Protein AF-A0A7J4KKY8-F1 (afdb_monomer)

Structure (mmCIF, N/CA/C/O backbone):
data_AF-A0A7J4KKY8-F1
#
_entry.id   AF-A0A7J4KKY8-F1
#
loop_
_atom_site.group_PDB
_atom_site.id
_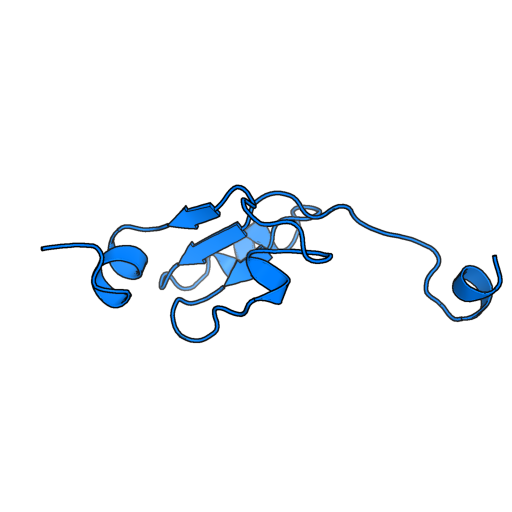atom_site.type_symbol
_atom_site.label_atom_id
_atom_site.label_alt_id
_atom_site.label_comp_id
_atom_site.label_asym_id
_atom_site.label_entity_id
_atom_site.label_seq_id
_atom_site.pdbx_PDB_ins_code
_atom_site.Cartn_x
_atom_site.Cartn_y
_atom_site.Cartn_z
_atom_site.occupancy
_atom_site.B_iso_or_equiv
_atom_site.auth_seq_id
_atom_site.auth_comp_id
_atom_site.auth_asym_id
_atom_site.auth_atom_id
_atom_site.pdbx_PDB_model_num
ATOM 1 N N . GLY A 1 1 ? 20.404 0.205 -16.812 1.00 89.62 1 GLY A N 1
ATOM 2 C CA . GLY A 1 1 ? 20.296 1.128 -17.967 1.00 89.62 1 GLY A CA 1
ATOM 3 C C . GLY A 1 1 ? 20.287 2.590 -17.534 1.00 89.62 1 GLY A C 1
ATOM 4 O O . GLY A 1 1 ? 20.467 2.857 -16.347 1.00 89.62 1 GLY A O 1
ATOM 5 N N . LYS A 1 2 ? 20.033 3.528 -18.467 1.00 95.25 2 LYS A N 1
ATOM 6 C CA . LYS A 1 2 ? 20.076 4.998 -18.247 1.00 95.25 2 LYS A CA 1
ATOM 7 C C . LYS A 1 2 ? 19.211 5.496 -17.074 1.00 95.25 2 LYS A C 1
ATOM 9 O O . LYS A 1 2 ? 19.556 6.482 -16.437 1.00 95.25 2 LYS A O 1
ATOM 14 N N . GLY A 1 3 ? 18.134 4.785 -16.722 1.00 93.38 3 GLY A N 1
ATOM 15 C CA . GLY A 1 3 ? 17.296 5.112 -15.558 1.00 93.38 3 GLY A CA 1
ATOM 16 C C . GLY A 1 3 ? 18.046 5.121 -14.217 1.00 93.38 3 GLY A C 1
ATOM 17 O O . GLY A 1 3 ? 17.732 5.940 -13.358 1.00 93.38 3 GLY A O 1
ATOM 18 N N . LYS A 1 4 ? 19.095 4.296 -14.071 1.00 95.44 4 LYS A N 1
ATOM 19 C CA . LYS A 1 4 ? 19.963 4.278 -12.881 1.00 95.44 4 LYS A CA 1
ATOM 20 C C . LYS A 1 4 ? 20.724 5.598 -12.705 1.00 95.44 4 LYS A C 1
ATOM 22 O O . LYS A 1 4 ? 20.874 6.046 -11.578 1.00 95.44 4 LYS A O 1
ATOM 27 N N . MET A 1 5 ? 21.150 6.224 -13.809 1.00 95.75 5 MET A N 1
ATOM 28 C CA . MET A 1 5 ? 21.800 7.545 -13.806 1.00 95.75 5 MET A CA 1
ATOM 29 C C . MET A 1 5 ? 20.807 8.689 -13.552 1.00 95.75 5 MET A C 1
ATOM 31 O O . MET A 1 5 ? 21.207 9.753 -13.108 1.00 95.75 5 MET A O 1
ATOM 35 N N . ARG A 1 6 ? 19.506 8.469 -13.786 1.00 95.69 6 ARG A N 1
ATOM 36 C CA . ARG A 1 6 ? 18.426 9.439 -13.521 1.00 95.69 6 ARG A CA 1
ATOM 37 C C . ARG A 1 6 ? 17.773 9.247 -12.140 1.00 95.69 6 ARG A C 1
ATOM 39 O O . ARG A 1 6 ? 16.584 9.504 -11.988 1.00 95.69 6 ARG A O 1
ATOM 46 N N . GLY A 1 7 ? 18.499 8.696 -11.163 1.00 94.25 7 GLY A N 1
ATOM 47 C CA . GLY A 1 7 ? 18.017 8.521 -9.783 1.00 94.25 7 GLY A CA 1
ATOM 48 C C . GLY A 1 7 ? 17.078 7.331 -9.528 1.00 94.25 7 GLY A C 1
ATOM 49 O O . GLY A 1 7 ? 16.736 7.062 -8.383 1.00 94.25 7 GLY A O 1
ATOM 50 N N . ARG A 1 8 ? 16.695 6.545 -10.545 1.00 95.06 8 ARG A N 1
ATOM 51 C CA . ARG A 1 8 ? 15.801 5.37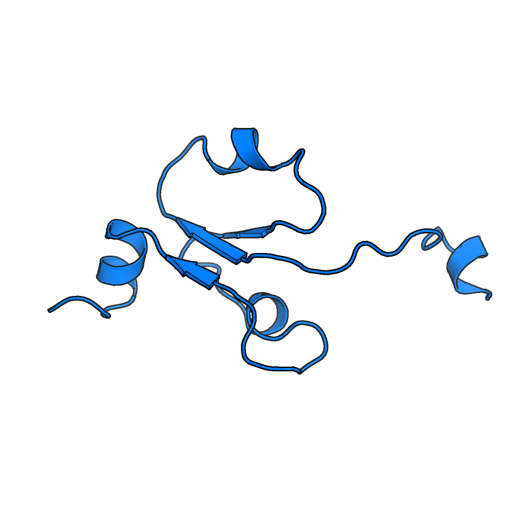1 -10.398 1.00 95.06 8 ARG A CA 1
ATOM 52 C C . ARG A 1 8 ? 16.608 4.075 -10.332 1.00 95.06 8 ARG A C 1
ATOM 54 O O . ARG A 1 8 ? 16.469 3.195 -11.183 1.00 95.06 8 ARG A O 1
ATOM 61 N N . ARG A 1 9 ? 17.540 4.006 -9.376 1.00 94.94 9 ARG A N 1
ATOM 62 C CA . ARG A 1 9 ? 18.489 2.886 -9.238 1.00 94.94 9 ARG A CA 1
ATOM 63 C C . ARG A 1 9 ? 17.829 1.614 -8.712 1.00 94.94 9 ARG A C 1
ATOM 65 O O . ARG A 1 9 ? 18.162 0.538 -9.200 1.00 94.94 9 ARG A O 1
ATOM 72 N N . TYR A 1 10 ? 16.920 1.751 -7.754 1.00 92.12 10 TYR A N 1
ATOM 73 C CA . TYR A 1 10 ? 16.252 0.637 -7.088 1.00 92.12 10 TYR A CA 1
ATOM 74 C C . TYR A 1 10 ? 14.773 0.600 -7.467 1.00 92.12 10 TYR A C 1
ATOM 76 O O . TYR A 1 10 ? 14.143 1.642 -7.652 1.00 92.12 10 TYR A O 1
ATOM 84 N N . ARG A 1 11 ? 14.228 -0.609 -7.603 1.00 90.12 11 ARG A N 1
ATOM 85 C CA . ARG A 1 11 ? 12.794 -0.857 -7.769 1.00 90.12 11 ARG A CA 1
ATOM 86 C C . ARG A 1 11 ? 12.352 -1.788 -6.655 1.00 90.12 11 ARG A C 1
ATOM 88 O O . ARG A 1 11 ? 12.971 -2.828 -6.460 1.00 90.12 11 ARG A O 1
ATOM 95 N N . ILE A 1 12 ? 11.298 -1.400 -5.951 1.00 91.38 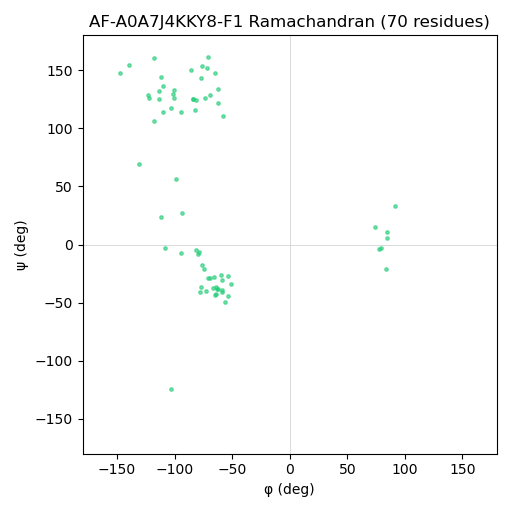12 ILE A N 1
ATOM 96 C CA . ILE A 1 12 ? 10.693 -2.201 -4.890 1.00 91.38 12 ILE A CA 1
ATOM 97 C C . ILE A 1 12 ? 9.450 -2.869 -5.491 1.00 91.38 12 ILE A C 1
ATOM 99 O O . ILE A 1 12 ? 8.632 -2.159 -6.087 1.00 91.38 12 ILE A O 1
ATOM 103 N N . PRO A 1 13 ? 9.310 -4.203 -5.402 1.00 90.69 13 PRO A N 1
ATOM 104 C CA . PRO A 1 13 ? 8.103 -4.876 -5.858 1.00 90.69 13 PRO A CA 1
ATOM 105 C C . PRO A 1 13 ? 6.904 -4.458 -5.000 1.00 90.69 13 PRO A C 1
ATOM 107 O O . PRO A 1 13 ? 7.038 -4.174 -3.810 1.00 90.69 13 PRO A O 1
ATOM 110 N N . LYS A 1 14 ? 5.720 -4.415 -5.612 1.00 92.12 14 LYS A N 1
ATOM 111 C CA . LYS A 1 14 ? 4.471 -4.138 -4.899 1.00 92.12 14 LYS A CA 1
ATOM 112 C C . LYS A 1 14 ? 3.983 -5.418 -4.236 1.00 92.12 14 LYS A C 1
ATOM 114 O O . LYS A 1 14 ? 3.818 -6.429 -4.911 1.00 92.12 14 LYS A O 1
ATOM 119 N N . SER A 1 15 ? 3.780 -5.362 -2.925 1.00 92.25 15 SER A N 1
ATOM 120 C CA . SER A 1 15 ? 3.243 -6.468 -2.142 1.00 92.25 15 SER A CA 1
ATOM 121 C C . SER A 1 15 ? 1.775 -6.182 -1.816 1.00 92.25 15 SER A C 1
ATOM 123 O O . SER A 1 15 ? 0.968 -5.926 -2.713 1.00 92.25 15 SER A O 1
ATOM 125 N N . ILE A 1 16 ? 1.418 -6.191 -0.541 1.00 93.50 16 ILE A N 1
ATOM 126 C CA . ILE A 1 16 ? 0.048 -6.085 -0.056 1.00 93.50 16 ILE A CA 1
ATOM 127 C C . ILE A 1 16 ? -0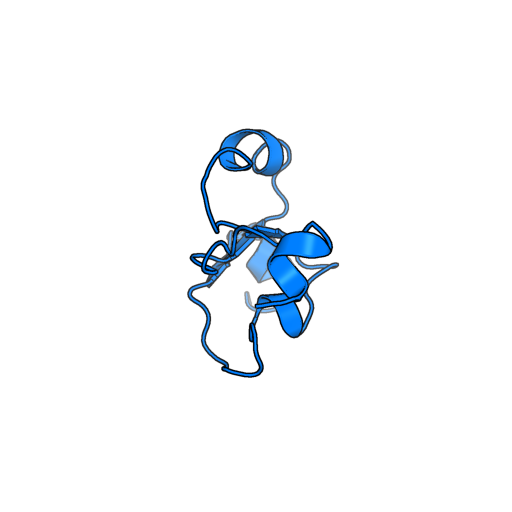.429 -4.632 -0.143 1.00 93.50 16 ILE A C 1
ATOM 129 O O . ILE A 1 16 ? 0.338 -3.690 0.076 1.00 93.50 16 ILE A O 1
ATOM 133 N N . LEU A 1 17 ? -1.705 -4.453 -0.474 1.00 94.06 17 LEU A N 1
ATOM 134 C CA . LEU A 1 17 ? -2.426 -3.197 -0.289 1.00 94.06 17 LEU A CA 1
ATOM 135 C C . LEU A 1 17 ? -3.308 -3.317 0.956 1.00 94.06 17 LEU A C 1
ATOM 137 O O . LEU A 1 17 ? -4.068 -4.272 1.088 1.00 94.06 17 LEU A O 1
ATOM 141 N N . ILE A 1 18 ? -3.242 -2.354 1.866 1.00 93.94 18 ILE A N 1
ATOM 142 C CA . ILE A 1 18 ? -4.114 -2.308 3.041 1.00 93.94 18 ILE A CA 1
ATOM 143 C C . ILE A 1 18 ? -5.034 -1.100 2.908 1.00 93.94 18 ILE A C 1
ATOM 145 O O . ILE A 1 18 ? -4.578 0.036 2.755 1.00 93.94 18 ILE A O 1
ATOM 149 N N . VAL A 1 19 ? -6.338 -1.339 2.997 1.00 93.69 19 VAL A N 1
ATOM 150 C CA . VAL A 1 19 ? -7.358 -0.294 2.926 1.00 93.69 19 VAL A CA 1
ATOM 151 C C . VAL A 1 19 ? -7.984 -0.129 4.301 1.00 93.69 19 VAL A C 1
ATOM 153 O O . VAL A 1 19 ? -8.633 -1.038 4.827 1.00 93.69 19 VAL A O 1
ATOM 156 N N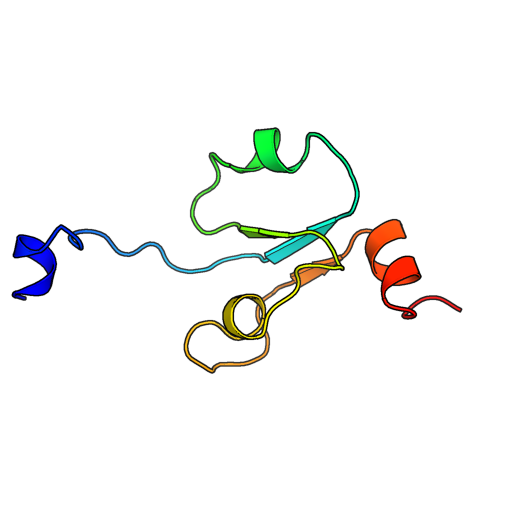 . SER A 1 20 ? -7.765 1.036 4.908 1.00 93.12 20 SER A N 1
ATOM 157 C CA . SER A 1 20 ? -8.189 1.300 6.281 1.00 93.12 20 SER A CA 1
ATOM 158 C C . SER A 1 20 ? -8.575 2.756 6.511 1.00 93.12 20 SER A C 1
ATOM 160 O O . SER A 1 20 ? -8.001 3.674 5.933 1.00 93.12 20 SER A O 1
ATOM 162 N N . LEU A 1 21 ? -9.539 2.964 7.409 1.00 89.62 21 LEU A N 1
ATOM 163 C CA . LEU A 1 21 ? -9.888 4.276 7.961 1.00 89.62 21 LEU A CA 1
ATOM 164 C C . LEU A 1 21 ? -9.170 4.570 9.287 1.00 89.62 21 LEU A C 1
ATOM 166 O O . LEU A 1 21 ? -9.282 5.677 9.802 1.00 89.62 21 LEU A O 1
ATOM 170 N N . LYS A 1 22 ? -8.460 3.586 9.857 1.00 87.00 22 LYS A N 1
ATOM 171 C CA . LYS A 1 22 ? -7.809 3.714 11.164 1.00 87.00 22 LYS A CA 1
ATOM 172 C C . LYS A 1 22 ? -6.571 4.603 11.066 1.00 87.00 22 LYS A C 1
ATOM 174 O O . LYS A 1 22 ? -5.658 4.326 10.288 1.00 87.00 22 LYS A O 1
ATOM 179 N N . GLU A 1 23 ? -6.522 5.628 11.905 1.00 82.94 23 GLU A N 1
ATOM 180 C CA . GLU A 1 23 ? -5.360 6.504 12.032 1.00 82.94 23 GLU A CA 1
ATOM 181 C C . GLU A 1 23 ? -4.193 5.791 12.737 1.00 82.94 23 GLU A C 1
ATOM 183 O O . GLU A 1 23 ? -4.384 4.849 13.506 1.00 82.94 23 GLU A O 1
ATOM 188 N N . GLY A 1 24 ? -2.958 6.192 12.426 1.00 82.94 24 GLY A N 1
ATOM 189 C CA . GLY A 1 24 ? -1.738 5.595 12.989 1.00 82.94 24 GLY A CA 1
ATOM 190 C C . GLY A 1 24 ? -1.238 4.327 12.286 1.00 82.94 24 GLY A C 1
ATOM 191 O O . GLY A 1 24 ? -0.042 4.053 12.343 1.00 82.94 24 GLY A O 1
ATOM 192 N N . LEU A 1 25 ? -2.092 3.614 11.538 1.00 84.56 25 LEU A N 1
ATOM 193 C CA . LEU A 1 25 ? -1.675 2.422 10.783 1.00 84.56 25 LEU A CA 1
ATOM 194 C C . LEU A 1 25 ? -0.617 2.761 9.719 1.00 84.56 25 LEU A C 1
ATOM 196 O O . LEU A 1 25 ? 0.351 2.028 9.540 1.00 84.56 25 LEU A O 1
ATOM 200 N N . GLN A 1 26 ? -0.772 3.920 9.070 1.00 84.56 26 GLN A N 1
ATOM 201 C CA . GLN A 1 26 ? 0.189 4.430 8.093 1.00 84.56 26 GLN A CA 1
ATOM 202 C C . GLN A 1 26 ? 1.592 4.555 8.698 1.00 84.56 26 GLN A C 1
ATOM 204 O O . GLN A 1 26 ? 2.533 3.996 8.151 1.00 84.56 26 GLN A O 1
ATOM 209 N N . LYS A 1 27 ? 1.709 5.182 9.877 1.00 86.25 27 LYS A N 1
ATOM 210 C CA . LYS A 1 27 ? 2.992 5.348 10.579 1.00 86.25 27 LYS A CA 1
ATOM 211 C C . LYS A 1 27 ? 3.614 4.009 10.976 1.00 86.25 27 LYS A C 1
ATOM 213 O O . LYS A 1 27 ? 4.824 3.851 10.891 1.00 86.25 27 LYS A O 1
ATOM 218 N N . SER A 1 28 ? 2.800 3.041 11.405 1.00 87.00 28 SER A N 1
ATOM 219 C CA . SER A 1 28 ? 3.312 1.732 11.827 1.00 87.00 28 SER A CA 1
ATOM 220 C C . SER A 1 28 ? 3.823 0.865 10.677 1.00 87.00 28 SER A C 1
ATOM 222 O O . SER A 1 28 ? 4.697 0.032 10.894 1.00 87.00 28 SER A O 1
ATOM 224 N N . SER A 1 29 ? 3.286 1.026 9.465 1.00 84.88 29 SER A N 1
ATOM 225 C CA . SER A 1 29 ? 3.622 0.144 8.339 1.00 84.88 29 SER A CA 1
ATOM 226 C C . SER A 1 29 ? 4.479 0.804 7.263 1.00 84.88 29 SER A C 1
ATOM 228 O O . SER A 1 29 ? 4.887 0.116 6.337 1.00 84.88 29 SER A O 1
ATOM 230 N N . GLU A 1 30 ? 4.793 2.095 7.382 1.00 83.50 30 GLU A N 1
ATOM 231 C CA . GLU A 1 30 ? 5.629 2.829 6.421 1.00 83.50 30 GLU A CA 1
ATOM 232 C C . GLU A 1 30 ? 7.043 2.240 6.269 1.00 83.50 30 GLU A C 1
ATOM 234 O O . GLU A 1 30 ? 7.643 2.330 5.203 1.00 83.50 30 GLU A O 1
ATOM 239 N N . ASN A 1 31 ? 7.556 1.563 7.302 1.00 90.44 31 ASN A N 1
ATOM 240 C CA . ASN A 1 31 ? 8.852 0.881 7.249 1.00 90.44 31 ASN A CA 1
ATOM 241 C C . ASN A 1 31 ? 8.806 -0.493 6.539 1.00 90.44 31 ASN A C 1
ATOM 24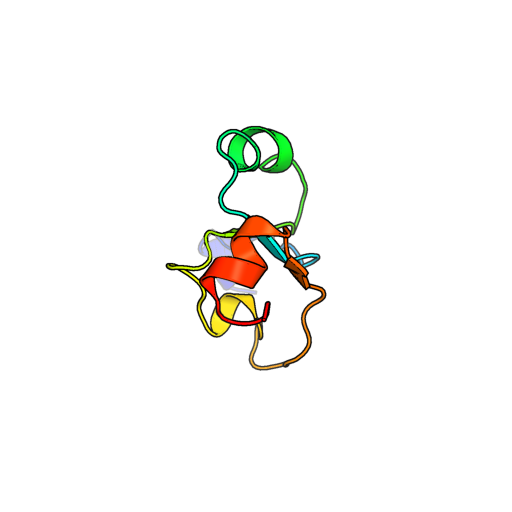3 O O . ASN A 1 31 ? 9.845 -1.114 6.319 1.00 90.44 31 ASN A O 1
ATOM 247 N N . LEU A 1 32 ? 7.620 -1.010 6.197 1.00 91.50 32 LEU A N 1
ATOM 248 C CA . LEU A 1 32 ? 7.488 -2.299 5.514 1.00 91.50 32 LEU A CA 1
ATOM 249 C C . LEU A 1 32 ? 7.659 -2.123 4.004 1.00 91.50 32 LEU A C 1
ATOM 251 O O . LEU A 1 32 ? 6.948 -1.359 3.352 1.00 91.50 32 LEU A O 1
ATOM 255 N N . SER A 1 33 ? 8.584 -2.876 3.415 1.00 91.69 33 SER A N 1
ATOM 256 C CA . SER A 1 33 ? 8.880 -2.766 1.990 1.00 91.69 33 SER A CA 1
ATOM 257 C C . SER A 1 33 ? 7.727 -3.280 1.116 1.00 91.69 33 SER A C 1
ATOM 259 O O . SER A 1 33 ? 7.219 -4.391 1.269 1.00 91.69 33 SER A O 1
ATOM 261 N N . GLY A 1 34 ? 7.305 -2.446 0.162 1.00 89.81 34 GLY A N 1
ATOM 262 C CA . GLY A 1 34 ? 6.300 -2.802 -0.847 1.00 89.81 34 GLY A CA 1
ATOM 263 C C . GLY A 1 34 ? 4.846 -2.802 -0.361 1.00 89.81 34 GLY A C 1
ATOM 264 O O . GLY A 1 34 ? 3.953 -3.008 -1.190 1.00 89.81 34 GLY A O 1
ATOM 265 N N . VAL A 1 35 ? 4.608 -2.556 0.933 1.00 93.25 35 VAL A N 1
ATOM 266 C CA . VAL A 1 35 ? 3.267 -2.445 1.518 1.00 93.25 35 VAL A CA 1
ATOM 267 C C . VAL A 1 35 ? 2.752 -1.026 1.315 1.00 93.25 35 VAL A C 1
ATOM 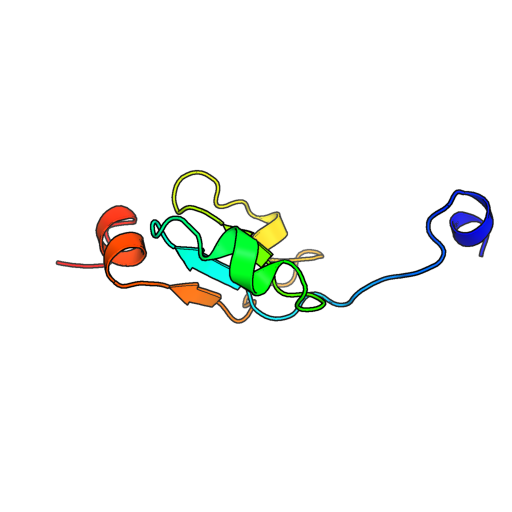269 O O . VAL A 1 35 ? 3.397 -0.065 1.721 1.00 93.25 35 VAL A O 1
ATOM 272 N N . ASP A 1 36 ? 1.571 -0.896 0.714 1.00 92.06 36 ASP A N 1
ATOM 273 C CA . ASP A 1 36 ? 0.907 0.400 0.565 1.00 92.06 36 ASP A CA 1
ATOM 274 C C . ASP A 1 36 ? -0.331 0.451 1.475 1.00 92.06 36 ASP A C 1
ATOM 276 O O . ASP A 1 36 ? -1.112 -0.503 1.525 1.00 92.06 36 ASP A O 1
ATOM 280 N N . ILE A 1 37 ? -0.540 1.573 2.169 1.00 92.94 37 ILE A N 1
ATOM 281 C CA . ILE A 1 37 ? -1.746 1.833 2.967 1.00 92.94 37 ILE A CA 1
ATOM 282 C C . ILE A 1 37 ? -2.523 2.973 2.338 1.00 92.94 37 ILE A C 1
ATOM 284 O O . ILE A 1 37 ? -1.962 4.028 2.048 1.00 92.94 37 ILE A O 1
ATOM 288 N N . THR A 1 38 ? -3.828 2.783 2.170 1.00 92.94 38 THR A N 1
ATOM 289 C CA . THR A 1 38 ? -4.701 3.795 1.573 1.00 92.94 38 THR A CA 1
ATOM 290 C C . THR A 1 38 ? -6.040 3.883 2.289 1.00 92.94 38 THR A C 1
ATOM 292 O O . THR A 1 38 ? -6.502 2.935 2.930 1.00 92.94 38 THR A O 1
ATOM 295 N N . LYS A 1 39 ? -6.667 5.058 2.203 1.00 92.75 39 LYS A N 1
ATOM 296 C CA . LYS A 1 39 ? -8.039 5.261 2.670 1.00 92.75 39 LYS A CA 1
ATOM 297 C C . LYS A 1 39 ? -9.016 4.870 1.553 1.00 92.75 39 LYS A C 1
ATOM 299 O O . LYS A 1 39 ? -8.685 5.083 0.387 1.00 92.75 39 LYS A O 1
ATOM 304 N N . PRO A 1 40 ? -10.231 4.394 1.881 1.00 91.75 40 PRO A N 1
ATOM 305 C CA . PRO A 1 40 ? -11.253 4.044 0.889 1.00 91.75 40 PRO A CA 1
ATOM 306 C C . PRO A 1 40 ? -11.533 5.138 -0.150 1.00 91.75 40 PRO A C 1
ATOM 308 O O . PRO A 1 40 ? -11.813 4.838 -1.300 1.00 91.75 40 PRO A O 1
ATOM 311 N N . GLN A 1 41 ? -11.439 6.409 0.249 1.00 90.94 41 GLN A N 1
ATOM 312 C CA . GLN A 1 41 ? -11.719 7.565 -0.607 1.00 90.94 41 GLN A CA 1
ATOM 313 C C . GLN A 1 41 ? -10.601 7.886 -1.610 1.00 90.94 41 GLN A C 1
ATOM 315 O O . GLN A 1 41 ? -10.835 8.635 -2.550 1.00 90.94 41 GLN A O 1
ATOM 320 N N . HIS A 1 42 ? -9.389 7.366 -1.400 1.00 91.88 42 HIS A N 1
ATOM 321 C CA . HIS A 1 42 ? -8.210 7.635 -2.238 1.00 91.88 42 HIS A CA 1
ATOM 322 C C . HIS A 1 42 ? -7.775 6.396 -3.027 1.00 91.88 42 HIS A C 1
ATOM 324 O O . HIS A 1 42 ? -6.601 6.230 -3.360 1.00 91.88 42 HIS A O 1
ATOM 330 N N . LEU A 1 43 ? -8.707 5.474 -3.242 1.00 91.31 43 LEU A N 1
ATOM 331 C CA . LEU A 1 43 ? -8.428 4.189 -3.847 1.00 91.31 43 LEU A CA 1
ATOM 332 C C . LEU A 1 43 ? -8.391 4.342 -5.374 1.00 91.31 43 LEU A C 1
ATOM 334 O O . LEU A 1 43 ? -9.395 4.681 -5.993 1.00 91.31 43 LEU A O 1
ATOM 338 N N . ASN A 1 44 ? -7.219 4.096 -5.968 1.00 92.44 44 ASN A N 1
ATOM 339 C CA . ASN A 1 44 ? -6.951 4.338 -7.390 1.00 92.44 44 ASN A CA 1
ATOM 340 C C . ASN A 1 44 ? -6.605 3.043 -8.139 1.00 92.44 44 ASN A C 1
ATOM 342 O O . ASN A 1 44 ? -6.149 2.062 -7.545 1.00 92.44 44 ASN A O 1
ATOM 346 N N . ILE A 1 45 ? -6.737 3.073 -9.470 1.00 92.06 45 ILE A N 1
ATOM 347 C CA . ILE A 1 45 ? -6.452 1.925 -10.345 1.00 92.06 45 ILE A CA 1
ATOM 348 C C . ILE A 1 45 ? -5.000 1.436 -10.216 1.00 92.06 45 ILE A C 1
ATOM 350 O O . ILE A 1 45 ? -4.763 0.237 -10.161 1.00 92.06 45 ILE A O 1
ATOM 354 N N . GLU A 1 46 ? -4.029 2.344 -10.078 1.00 92.62 46 GLU A N 1
ATOM 355 C CA . GLU A 1 46 ? -2.604 1.990 -9.973 1.00 92.62 46 GLU A CA 1
ATOM 356 C C . GLU A 1 46 ? -2.278 1.205 -8.698 1.00 92.62 46 GLU A C 1
ATOM 358 O O . GLU A 1 46 ? -1.334 0.416 -8.664 1.00 92.62 46 GLU A O 1
ATOM 363 N N . LEU A 1 47 ? -3.066 1.419 -7.641 1.00 92.81 47 LEU A N 1
ATOM 364 C CA . LEU A 1 47 ? -2.898 0.735 -6.366 1.00 92.81 47 LEU A CA 1
ATOM 365 C C . LEU A 1 47 ? -3.459 -0.682 -6.427 1.00 92.81 47 LEU A C 1
ATOM 367 O O . LEU A 1 47 ? -2.824 -1.590 -5.894 1.00 92.81 47 LEU A O 1
ATOM 371 N N . LEU A 1 48 ? -4.610 -0.863 -7.079 1.00 92.81 48 LEU A N 1
ATOM 372 C CA . LEU A 1 48 ? -5.272 -2.158 -7.260 1.00 92.81 48 LEU A CA 1
ATOM 373 C C . LEU A 1 48 ? -4.616 -3.025 -8.340 1.00 92.81 48 LEU A C 1
ATOM 375 O O . LEU A 1 48 ? -4.574 -4.247 -8.204 1.00 92.81 48 LEU A O 1
ATOM 379 N N . ALA A 1 49 ? -4.133 -2.393 -9.409 1.00 94.25 49 ALA A N 1
ATOM 380 C CA . ALA A 1 49 ? -3.590 -3.048 -10.588 1.00 94.25 49 ALA A CA 1
ATOM 381 C C . ALA A 1 49 ? -2.227 -2.446 -10.983 1.00 94.25 49 ALA A C 1
ATOM 383 O O . ALA A 1 49 ? -2.112 -1.763 -12.009 1.00 94.25 49 ALA A O 1
ATOM 384 N N . PRO A 1 50 ? -1.169 -2.661 -10.176 1.00 92.62 50 PRO A N 1
ATOM 385 C CA . PRO A 1 50 ? 0.152 -2.124 -10.473 1.00 92.62 50 PRO A CA 1
ATOM 386 C C . PRO A 1 50 ? 0.680 -2.711 -11.788 1.00 92.62 50 PRO A C 1
ATOM 388 O O . PRO A 1 50 ? 0.806 -3.923 -11.943 1.00 92.62 50 PRO A O 1
ATOM 391 N N . GLY A 1 51 ? 0.986 -1.842 -12.754 1.00 91.44 51 GLY A N 1
ATOM 392 C CA . GLY A 1 51 ? 1.415 -2.263 -14.093 1.00 91.44 51 GLY A CA 1
ATOM 393 C C . GLY A 1 51 ? 0.292 -2.823 -14.976 1.00 91.44 51 GLY A C 1
ATOM 394 O O . GLY A 1 51 ? 0.592 -3.456 -15.982 1.00 91.44 51 GLY A O 1
ATOM 395 N N . GLY A 1 52 ? -0.978 -2.600 -14.615 1.00 93.50 52 GLY A N 1
ATOM 396 C CA . GLY A 1 52 ? -2.143 -3.038 -15.394 1.00 93.50 52 GLY A CA 1
ATOM 397 C C . GLY A 1 52 ? -2.587 -4.480 -15.128 1.00 93.50 52 GLY A C 1
ATOM 398 O O . GLY A 1 52 ? -3.504 -4.961 -15.785 1.00 93.50 52 GLY A O 1
ATOM 399 N N . ILE A 1 53 ? -1.970 -5.168 -14.163 1.00 92.69 53 ILE A N 1
ATOM 400 C CA . ILE A 1 53 ? -2.340 -6.530 -13.763 1.00 92.69 53 ILE A CA 1
ATOM 401 C C . ILE A 1 53 ? -3.298 -6.444 -12.577 1.00 92.69 53 ILE A C 1
ATOM 403 O O . ILE A 1 53 ? -2.908 -6.002 -11.499 1.00 92.69 53 ILE A O 1
ATOM 407 N N . ALA A 1 54 ? -4.549 -6.857 -12.774 1.00 91.88 54 ALA A N 1
ATOM 408 C CA . ALA A 1 54 ? -5.548 -6.890 -11.711 1.00 91.88 54 ALA A CA 1
ATOM 409 C C . ALA A 1 54 ? -5.262 -7.998 -10.680 1.00 91.88 54 ALA A C 1
ATOM 411 O O . ALA A 1 54 ? -4.558 -8.966 -10.961 1.00 91.88 54 ALA A O 1
ATOM 412 N N . GLY A 1 55 ? -5.859 -7.875 -9.492 1.00 88.56 55 GLY A N 1
ATOM 413 C CA . GLY A 1 55 ? -5.789 -8.917 -8.461 1.00 88.56 55 GLY A CA 1
ATOM 414 C C . GLY A 1 55 ? -4.635 -8.756 -7.473 1.00 88.56 55 GLY A C 1
ATOM 415 O O . GLY A 1 55 ? -4.102 -9.748 -6.979 1.00 88.56 55 GLY A O 1
ATOM 416 N N . ARG A 1 56 ? -4.246 -7.520 -7.140 1.00 94.44 56 ARG A N 1
ATOM 417 C CA . ARG A 1 56 ? -3.323 -7.290 -6.024 1.00 94.44 56 ARG A CA 1
ATOM 418 C C . ARG A 1 56 ? -3.950 -7.759 -4.705 1.00 94.44 56 ARG A C 1
ATOM 420 O O . ARG A 1 56 ? -5.086 -7.401 -4.390 1.00 94.44 56 ARG A O 1
ATOM 427 N N . LEU A 1 57 ? -3.182 -8.500 -3.902 1.00 94.38 57 LEU A N 1
ATOM 428 C CA . LEU A 1 57 ? -3.600 -8.933 -2.567 1.00 94.38 57 LEU A CA 1
ATOM 429 C C . LEU A 1 57 ? -3.944 -7.712 -1.702 1.00 94.38 57 LEU A C 1
ATOM 431 O O . LEU A 1 57 ? -3.061 -6.930 -1.341 1.00 94.38 57 LEU A O 1
ATOM 435 N N . THR A 1 58 ? -5.233 -7.552 -1.399 1.00 94.12 58 THR A N 1
ATOM 436 C CA . THR A 1 58 ? -5.768 -6.371 -0.718 1.00 94.12 58 THR A CA 1
ATOM 437 C C . THR A 1 58 ? -6.481 -6.764 0.570 1.00 94.12 58 THR A C 1
ATOM 439 O O . THR A 1 58 ? -7.389 -7.592 0.555 1.00 94.12 58 THR A O 1
ATOM 442 N N . VAL A 1 59 ? -6.084 -6.153 1.685 1.00 92.88 59 VAL A N 1
ATOM 443 C CA . VAL A 1 59 ? -6.686 -6.357 3.007 1.00 92.88 59 VAL A CA 1
ATOM 444 C C . VAL A 1 59 ? -7.580 -5.168 3.332 1.00 92.88 59 VAL A C 1
ATOM 446 O O . VAL A 1 59 ? -7.103 -4.040 3.461 1.00 92.88 59 VAL A O 1
ATOM 449 N N . PHE A 1 60 ? -8.874 -5.422 3.501 1.00 92.56 60 PHE A N 1
ATOM 450 C CA . PHE A 1 60 ? -9.848 -4.410 3.904 1.00 92.56 60 PHE A CA 1
ATOM 451 C C . PHE A 1 60 ? -10.151 -4.521 5.393 1.00 92.56 60 PHE A C 1
ATOM 453 O O . PHE A 1 60 ? -10.452 -5.601 5.902 1.00 92.56 60 PHE A O 1
ATOM 460 N N . THR A 1 61 ? -10.132 -3.393 6.100 1.00 92.50 61 THR A N 1
ATOM 461 C CA . THR A 1 61 ? -10.710 -3.349 7.445 1.00 92.50 61 THR A CA 1
ATOM 462 C C . THR A 1 61 ? -12.233 -3.293 7.369 1.00 92.50 61 THR A C 1
ATOM 464 O O . THR A 1 61 ? -12.805 -2.790 6.401 1.00 92.50 61 THR A O 1
ATOM 467 N N . LYS A 1 62 ? -12.913 -3.776 8.415 1.00 91.44 62 LYS A N 1
ATOM 468 C CA . LYS A 1 62 ? -14.383 -3.801 8.463 1.00 91.44 62 LYS A CA 1
ATOM 469 C C . LYS A 1 62 ? -14.996 -2.420 8.198 1.00 91.44 62 LYS A C 1
ATOM 471 O O . LYS A 1 62 ? -15.909 -2.302 7.392 1.00 91.44 62 LYS A O 1
ATOM 476 N N . SER A 1 63 ? -14.443 -1.368 8.805 1.00 90.50 63 SER A N 1
ATOM 477 C CA . SER A 1 63 ? -14.912 0.009 8.606 1.00 90.50 63 SER A CA 1
ATOM 478 C C . SER A 1 63 ? -14.679 0.523 7.183 1.00 90.50 63 SER A C 1
ATOM 480 O O . SER A 1 63 ? -15.529 1.227 6.639 1.00 90.50 63 SER A O 1
ATOM 482 N N . ALA A 1 64 ? -13.553 0.160 6.561 1.00 90.88 64 ALA A N 1
ATOM 483 C CA . ALA A 1 64 ? -13.284 0.483 5.165 1.00 90.88 64 ALA A CA 1
ATOM 484 C C . ALA A 1 64 ? -14.280 -0.205 4.220 1.00 90.88 64 ALA A C 1
ATOM 486 O O . ALA A 1 64 ? -14.800 0.443 3.314 1.00 90.88 64 ALA A O 1
ATOM 487 N N . LEU A 1 65 ? -14.589 -1.481 4.466 1.00 91.06 65 LEU A N 1
ATOM 488 C CA . LEU A 1 65 ? -15.536 -2.249 3.659 1.00 91.06 65 LEU A CA 1
ATOM 489 C C . LEU A 1 65 ? -16.961 -1.685 3.747 1.00 91.06 65 LEU A C 1
ATOM 491 O O . LEU A 1 65 ? -17.616 -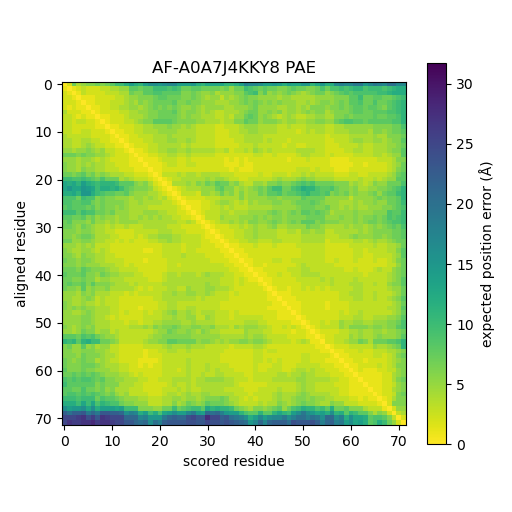1.513 2.720 1.00 91.06 65 LEU A O 1
ATOM 495 N N . THR A 1 66 ? -17.421 -1.328 4.952 1.00 90.62 66 THR A N 1
ATOM 496 C CA . THR A 1 66 ? -18.724 -0.671 5.145 1.00 90.62 66 THR A CA 1
ATOM 497 C C . THR A 1 66 ? -18.802 0.644 4.374 1.00 90.62 66 THR A C 1
ATOM 499 O O . THR A 1 66 ? -19.811 0.924 3.735 1.00 90.62 66 THR A O 1
ATOM 502 N N . LYS A 1 67 ? -17.721 1.433 4.363 1.00 89.38 67 LYS A N 1
ATOM 503 C CA . LYS A 1 67 ? -17.690 2.711 3.641 1.00 89.38 67 LYS A CA 1
ATOM 504 C C . LYS A 1 67 ? -17.709 2.558 2.117 1.00 89.38 67 LYS A C 1
ATOM 506 O O . LYS A 1 67 ? -18.210 3.444 1.436 1.00 89.38 67 LYS A O 1
ATOM 511 N N . LEU A 1 68 ? -17.185 1.451 1.596 1.00 87.38 68 LEU A N 1
ATOM 512 C CA . LEU A 1 68 ? -17.248 1.109 0.171 1.00 87.38 68 LEU A CA 1
ATOM 513 C C . LEU A 1 68 ? -18.614 0.537 -0.248 1.00 87.38 68 LEU A C 1
ATOM 515 O O . LEU A 1 68 ? -18.834 0.320 -1.434 1.00 87.38 68 LEU A O 1
ATOM 519 N N . GLY A 1 69 ? -19.528 0.293 0.699 1.00 82.81 69 GLY A N 1
ATOM 520 C CA . GLY A 1 69 ? -20.845 -0.291 0.424 1.00 82.81 69 GLY A CA 1
ATOM 521 C C . GLY A 1 69 ? -20.849 -1.821 0.346 1.00 82.81 69 GLY A C 1
ATOM 522 O O . GLY A 1 69 ? -21.852 -2.404 -0.049 1.00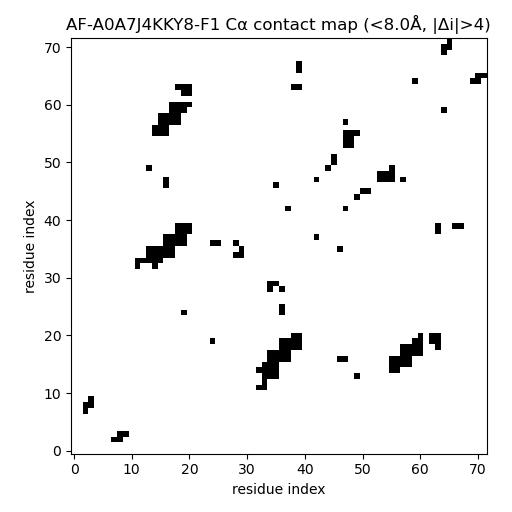 82.81 69 GLY A O 1
ATOM 523 N N . GLY A 1 70 ? -19.751 -2.480 0.734 1.00 74.25 70 GLY A N 1
ATOM 524 C CA . GLY A 1 70 ? -19.616 -3.942 0.693 1.00 74.25 70 GLY A CA 1
ATOM 525 C C . GLY A 1 70 ? -20.251 -4.681 1.876 1.00 74.25 70 GLY A C 1
ATOM 526 O O . GLY A 1 70 ? -20.261 -5.906 1.884 1.00 74.25 70 GLY A O 1
ATOM 527 N N . ALA A 1 71 ? -20.767 -3.961 2.873 1.00 56.38 71 ALA A N 1
ATOM 528 C CA . ALA A 1 71 ? -21.485 -4.542 4.002 1.00 56.38 71 ALA A CA 1
ATOM 529 C C . ALA A 1 71 ? -22.929 -4.024 4.000 1.00 56.38 71 ALA A C 1
ATOM 531 O O . ALA A 1 71 ? -23.162 -2.859 4.327 1.00 56.38 71 ALA A O 1
ATOM 532 N N . LYS A 1 72 ? -23.867 -4.892 3.614 1.00 48.72 72 LYS A N 1
ATOM 533 C CA . LYS A 1 72 ? -25.225 -4.882 4.165 1.00 48.72 72 LYS A CA 1
ATOM 534 C C . LYS A 1 72 ? -25.238 -5.798 5.380 1.00 48.72 72 LYS A C 1
ATOM 536 O O . LYS A 1 72 ? -24.582 -6.860 5.295 1.00 48.72 72 LYS A O 1
#

pLDDT: mean 89.93, std 7.37, range [48.72, 95.75]

Foldseek 3Di:
DCVCVVVCVDDFAAAEEEEDPDPPPCVVCVPPTNYHYDYLVPDDPCNQQPVNRHDHHYHYDPVRCVVVVNDD

Mean predicted aligned error: 4.78 Å

Nearest PDB structures (foldseek):
  8btr-assembly1_LC  TM=9.389E-01  e=2.613E-05  Giardia lamblia ATCC 50803
  8rxx-assembly1_LC  TM=9.205E-01  e=2.613E-05  Leishmania major strain Friedlin
  8p5d-assembly1_LC0  TM=9.245E-01  e=2.613E-05  Spraguea lophii 42_110
  6rm3-assembly1_LC0  TM=9.079E-01  e=2.802E-05  Vairimorpha necatrix
  8etj-assembly1_C  TM=8.751E-01  e=1.977E-05  Schizosaccharomyces pombe

Secondary structure (DSSP, 8-state):
-GGGTTT----PPP--EEE---TTHHHHHTTSTT-EEE-GGG--HHHHSGGG-----EEEPHHHHHHTT---

Radius of gyration: 14.61 Å; Cα contacts (8 Å, |Δi|>4): 94; chains: 1; bounding box: 47×18×31 Å

Solvent-accessible surface area (backbone atoms only — not comparable to full-atom values): 4516 Å² total; per-residue (Å²): 114,76,53,44,82,70,75,54,68,77,82,78,66,80,54,46,35,38,32,38,77,65,83,66,52,59,74,74,41,66,86,44,85,36,49,45,72,40,40,70,91,71,70,49,67,64,73,46,17,62,93,76,48,74,81,50,57,67,49,70,37,71,71,26,36,44,74,74,62,76,55,130

Sequence (72 aa):
GKGKMRGRRYRIPKSILIVSLKEGLQKSSENLSGVDITKPQHLNIELLAPGGIAGRLTVFTKSALTKLGGAK